Protein AF-A0A965JGY2-F1 (afdb_monomer_lite)

Structure (mmCIF, N/CA/C/O backbone):
data_AF-A0A965JGY2-F1
#
_entry.id   AF-A0A965JGY2-F1
#
loop_
_atom_site.group_PDB
_atom_site.id
_atom_site.type_symbol
_atom_site.label_atom_id
_atom_site.label_alt_id
_atom_site.label_comp_id
_atom_site.label_asym_id
_atom_site.label_entity_id
_atom_site.label_seq_id
_atom_site.pdbx_PDB_ins_code
_atom_site.Cartn_x
_atom_site.Cartn_y
_atom_site.Cartn_z
_atom_site.occupancy
_atom_site.B_iso_or_equiv
_atom_site.auth_seq_id
_atom_site.auth_comp_id
_atom_site.auth_asym_id
_atom_site.auth_atom_id
_atom_site.pdbx_PDB_model_num
ATOM 1 N N . PRO A 1 1 ? 12.706 8.142 -23.865 1.00 64.19 1 PRO A N 1
ATOM 2 C CA . PRO A 1 1 ? 13.740 7.817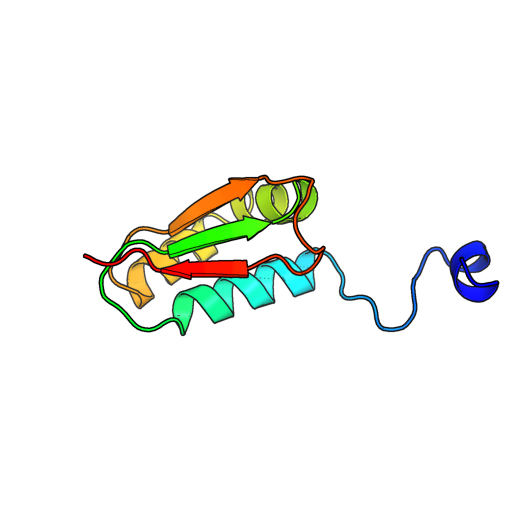 -22.852 1.00 64.19 1 PRO A CA 1
ATOM 3 C C . PRO A 1 1 ? 15.028 8.564 -23.209 1.00 64.19 1 PRO A C 1
ATOM 5 O O . PRO A 1 1 ? 15.324 8.706 -24.392 1.00 64.19 1 PRO A O 1
ATOM 8 N N . SER A 1 2 ? 15.732 9.088 -22.211 1.00 74.75 2 SER A N 1
ATOM 9 C CA . SER A 1 2 ? 17.017 9.778 -22.352 1.00 74.75 2 SER A CA 1
ATOM 10 C C . SER A 1 2 ? 18.180 8.791 -22.530 1.00 74.75 2 SER A C 1
ATOM 12 O O . SER A 1 2 ? 18.071 7.614 -22.189 1.00 74.75 2 SER A O 1
ATOM 14 N N . LEU A 1 3 ? 19.311 9.267 -23.057 1.00 76.94 3 LEU A N 1
ATOM 15 C CA . LEU A 1 3 ? 20.493 8.438 -23.331 1.00 76.94 3 LEU A CA 1
ATOM 16 C C . LEU A 1 3 ? 21.045 7.715 -22.074 1.00 76.94 3 LEU A C 1
ATOM 18 O O . LEU A 1 3 ? 21.361 6.530 -22.171 1.00 76.94 3 LEU A O 1
ATOM 22 N N . PRO A 1 4 ? 21.068 8.326 -20.869 1.00 73.12 4 PRO A N 1
ATOM 23 C CA . PRO A 1 4 ? 21.424 7.612 -19.637 1.00 73.12 4 PRO A CA 1
ATOM 24 C C . PRO A 1 4 ? 20.459 6.476 -19.272 1.00 73.12 4 PRO A C 1
ATOM 26 O O . PRO A 1 4 ? 20.894 5.434 -18.789 1.00 73.12 4 PRO A O 1
ATOM 29 N N . GLU A 1 5 ? 19.158 6.640 -19.529 1.00 76.50 5 GLU A N 1
ATOM 30 C CA . GLU A 1 5 ? 18.158 5.597 -19.252 1.00 76.50 5 GLU A CA 1
ATOM 31 C C . GLU A 1 5 ? 18.357 4.367 -20.126 1.00 76.50 5 GLU A C 1
ATOM 33 O O . GLU A 1 5 ? 18.177 3.241 -19.667 1.00 76.50 5 GLU A O 1
ATOM 38 N N . GLN A 1 6 ? 18.739 4.587 -21.382 1.00 76.75 6 GLN A N 1
ATOM 39 C CA . GLN A 1 6 ? 18.999 3.515 -22.334 1.00 76.75 6 GLN A CA 1
ATOM 40 C C . GLN A 1 6 ? 20.267 2.736 -21.978 1.00 76.75 6 GLN A C 1
ATOM 42 O O . GLN A 1 6 ? 20.284 1.517 -22.111 1.00 76.75 6 GLN A O 1
ATOM 47 N N . LEU A 1 7 ? 21.311 3.427 -21.512 1.00 79.44 7 LEU A N 1
ATOM 48 C CA . LEU A 1 7 ? 22.598 2.806 -21.196 1.00 79.44 7 LEU A CA 1
ATOM 49 C C . LEU A 1 7 ? 22.615 2.118 -19.831 1.00 79.44 7 LEU A C 1
ATOM 51 O O . LEU A 1 7 ? 23.221 1.061 -19.684 1.00 79.44 7 LEU A O 1
ATOM 55 N N . CYS A 1 8 ? 21.964 2.711 -18.833 1.00 74.12 8 CYS A N 1
ATOM 56 C CA . CYS A 1 8 ? 22.074 2.253 -17.452 1.00 74.12 8 CYS A CA 1
ATOM 57 C C . CYS A 1 8 ? 20.822 1.511 -16.960 1.00 74.12 8 CYS A C 1
ATOM 59 O O . CYS A 1 8 ? 20.820 1.005 -15.841 1.00 74.12 8 CYS A O 1
ATOM 61 N N . GLY A 1 9 ? 19.732 1.490 -17.738 1.00 66.88 9 GLY A N 1
ATOM 62 C CA . GLY A 1 9 ? 18.455 0.895 -17.322 1.00 66.88 9 GLY A CA 1
ATOM 63 C C . GLY A 1 9 ? 17.799 1.592 -16.120 1.00 66.88 9 GLY A C 1
ATOM 64 O O . GLY A 1 9 ? 16.813 1.097 -15.572 1.00 66.88 9 GLY A O 1
ATOM 65 N N . ILE A 1 10 ? 18.330 2.744 -15.702 1.00 68.19 10 ILE A N 1
ATOM 66 C CA . ILE A 1 10 ? 17.844 3.540 -14.575 1.00 68.19 10 ILE A CA 1
ATOM 67 C C . ILE A 1 10 ? 17.301 4.872 -15.079 1.00 68.19 10 ILE A C 1
ATOM 69 O O . ILE A 1 10 ? 17.942 5.549 -15.875 1.00 68.19 10 ILE A O 1
ATOM 73 N N . THR A 1 11 ? 16.132 5.266 -14.579 1.00 72.56 11 THR A N 1
ATOM 74 C CA . THR A 1 11 ? 15.606 6.630 -14.728 1.00 72.56 11 THR A CA 1
ATOM 75 C C . THR A 1 11 ? 16.106 7.467 -13.557 1.00 72.56 11 THR A C 1
ATOM 77 O O . THR A 1 11 ? 15.666 7.217 -12.430 1.00 72.56 11 THR A O 1
ATOM 80 N N . PRO A 1 12 ? 17.015 8.439 -13.773 1.00 70.12 12 PRO A N 1
ATOM 81 C CA . PRO A 1 12 ? 17.490 9.311 -12.705 1.00 70.12 12 PRO A CA 1
ATOM 82 C C . PRO A 1 12 ? 16.314 9.996 -11.995 1.00 70.12 12 PRO A C 1
ATOM 84 O O . PRO A 1 12 ? 15.409 10.517 -12.641 1.00 70.12 12 PRO A O 1
ATOM 87 N N . GLY A 1 13 ? 16.302 9.954 -10.660 1.00 73.94 13 GLY A N 1
ATOM 88 C CA . GLY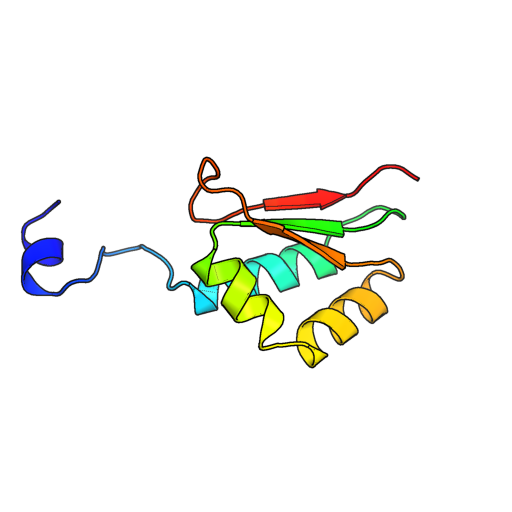 A 1 13 ? 15.225 10.519 -9.836 1.00 73.94 13 GLY A CA 1
ATOM 89 C C . GLY A 1 13 ? 13.981 9.636 -9.671 1.00 73.94 13 GLY A C 1
ATOM 90 O O . GLY A 1 13 ? 13.099 9.986 -8.889 1.00 73.94 13 GLY A O 1
ATOM 91 N N . ARG A 1 14 ? 13.894 8.477 -10.342 1.00 82.94 14 ARG A N 1
ATOM 92 C CA . ARG A 1 14 ? 12.786 7.529 -10.150 1.00 82.94 14 ARG A CA 1
ATOM 93 C C . ARG A 1 14 ? 13.048 6.628 -8.948 1.00 82.94 14 ARG A C 1
ATOM 95 O O . ARG A 1 14 ? 14.077 5.961 -8.880 1.00 82.94 14 ARG A O 1
ATOM 102 N N . LEU A 1 15 ? 12.087 6.568 -8.028 1.00 87.06 15 LEU A N 1
ATOM 103 C CA . LEU A 1 15 ? 12.149 5.647 -6.893 1.00 87.06 15 LEU A CA 1
ATOM 104 C C . LEU A 1 15 ? 12.057 4.185 -7.354 1.00 87.06 15 LEU A C 1
ATOM 106 O O . LEU A 1 15 ? 11.342 3.865 -8.308 1.00 87.06 15 LEU A O 1
ATOM 110 N N . SER A 1 16 ? 12.762 3.304 -6.640 1.00 92.25 16 SER A N 1
ATOM 111 C CA . SER A 1 16 ? 12.598 1.857 -6.782 1.00 92.25 16 SER A CA 1
ATOM 112 C C . SER A 1 16 ? 11.236 1.407 -6.256 1.00 92.25 16 SER A C 1
ATOM 114 O O . SER A 1 16 ? 10.663 2.052 -5.375 1.00 92.25 16 SER A O 1
ATOM 116 N N . ASP A 1 17 ? 10.743 0.273 -6.748 1.00 94.94 17 ASP A N 1
ATOM 117 C CA . ASP A 1 17 ? 9.444 -0.267 -6.333 1.00 94.94 17 ASP A CA 1
ATOM 118 C C . ASP A 1 17 ? 9.421 -0.568 -4.820 1.00 94.94 17 ASP A C 1
ATOM 120 O O . ASP A 1 17 ? 8.447 -0.247 -4.143 1.00 94.94 17 ASP A O 1
ATOM 124 N N . ASP A 1 18 ? 10.544 -1.032 -4.259 1.00 96.31 18 ASP A N 1
ATOM 125 C CA . ASP A 1 18 ? 10.766 -1.200 -2.813 1.00 96.31 18 ASP A CA 1
ATOM 126 C C . ASP A 1 18 ? 10.598 0.114 -2.030 1.00 96.31 18 ASP A C 1
ATOM 128 O O . ASP A 1 18 ? 9.948 0.166 -0.982 1.00 96.31 18 ASP A O 1
ATOM 132 N N . SER A 1 19 ? 11.1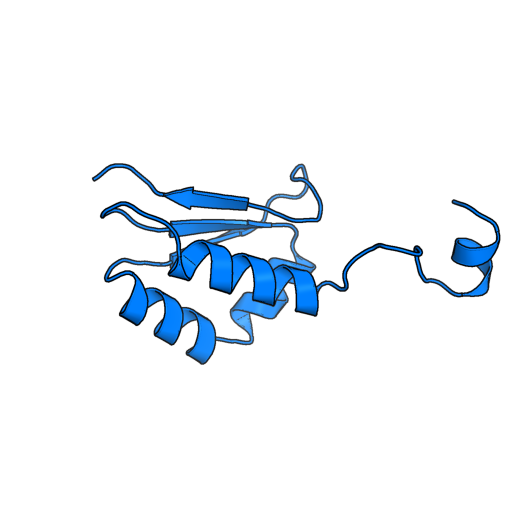75 1.206 -2.546 1.00 96.50 19 SER A N 1
ATOM 133 C CA . SER A 1 19 ? 11.091 2.529 -1.915 1.00 96.50 19 SER A CA 1
ATOM 134 C C . SER A 1 19 ? 9.663 3.066 -1.949 1.00 96.50 19 SER A C 1
ATOM 136 O O . SER A 1 19 ? 9.199 3.642 -0.963 1.00 96.50 19 SER A O 1
ATOM 138 N N . ILE A 1 20 ? 8.957 2.849 -3.062 1.00 97.69 20 ILE A N 1
ATOM 139 C CA . ILE A 1 20 ? 7.552 3.233 -3.221 1.00 97.69 20 ILE A CA 1
ATOM 140 C C . ILE A 1 20 ? 6.675 2.421 -2.260 1.00 97.69 20 ILE A C 1
ATOM 142 O O . ILE A 1 20 ? 5.889 3.007 -1.519 1.00 97.69 20 ILE A O 1
ATOM 146 N N . ALA A 1 21 ? 6.863 1.101 -2.180 1.00 98.12 21 ALA A N 1
ATOM 147 C CA . ALA A 1 21 ? 6.129 0.235 -1.258 1.00 98.12 21 ALA A CA 1
ATOM 148 C C . ALA A 1 21 ? 6.298 0.679 0.210 1.00 98.12 21 ALA A C 1
ATOM 150 O O . ALA A 1 21 ? 5.319 0.823 0.946 1.00 98.12 21 ALA A O 1
ATOM 151 N N . ARG A 1 22 ? 7.531 0.990 0.635 1.00 98.25 22 ARG A N 1
ATOM 152 C CA . ARG A 1 22 ? 7.808 1.523 1.985 1.00 98.25 22 ARG A CA 1
ATOM 153 C C . ARG A 1 22 ? 7.180 2.896 2.209 1.00 98.25 22 ARG A C 1
ATOM 155 O O . ARG A 1 22 ? 6.718 3.184 3.313 1.00 98.25 22 ARG A O 1
ATOM 162 N N . ALA A 1 23 ? 7.172 3.758 1.194 1.00 98.00 23 ALA A N 1
ATOM 163 C CA . ALA A 1 23 ? 6.516 5.058 1.275 1.00 98.00 23 ALA A CA 1
ATOM 164 C C . ALA A 1 23 ? 4.999 4.910 1.469 1.00 98.00 23 ALA A C 1
ATOM 166 O O . ALA A 1 23 ? 4.453 5.539 2.372 1.00 98.00 23 ALA A O 1
ATOM 167 N N . LEU A 1 24 ? 4.348 4.017 0.718 1.00 98.44 24 LEU A N 1
ATOM 168 C CA . LEU A 1 24 ? 2.914 3.741 0.837 1.00 98.44 24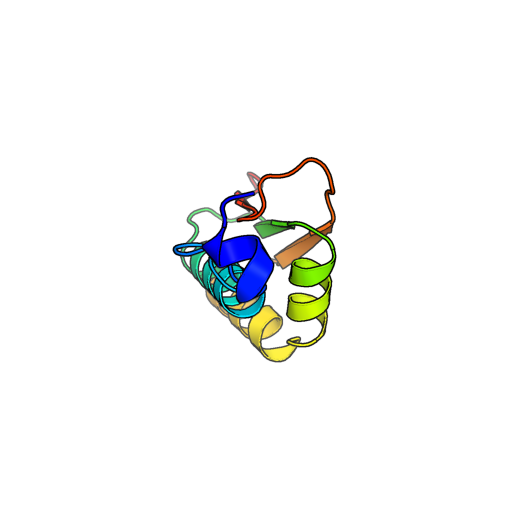 LEU A CA 1
ATOM 169 C C . LEU A 1 24 ? 2.537 3.169 2.208 1.00 98.44 24 LEU A C 1
ATOM 171 O O . LEU A 1 24 ? 1.561 3.617 2.805 1.00 98.44 24 LEU A O 1
ATOM 175 N N . LEU A 1 25 ? 3.333 2.245 2.760 1.00 98.44 25 LEU A N 1
ATOM 176 C CA . LEU A 1 25 ? 3.114 1.736 4.121 1.00 98.44 25 LEU A CA 1
ATOM 177 C C . LEU A 1 25 ? 3.206 2.844 5.174 1.00 98.44 25 LEU A C 1
ATOM 179 O O . LEU A 1 25 ? 2.364 2.905 6.070 1.00 98.44 25 LEU A O 1
ATOM 183 N N . ARG A 1 26 ? 4.197 3.738 5.058 1.00 98.19 26 ARG A N 1
ATOM 184 C CA . ARG A 1 26 ? 4.326 4.895 5.959 1.00 98.19 26 ARG A CA 1
ATOM 185 C C . ARG A 1 26 ? 3.151 5.854 5.811 1.00 98.19 26 ARG A C 1
ATOM 187 O O . ARG A 1 26 ? 2.601 6.275 6.821 1.00 98.19 26 ARG A O 1
ATOM 194 N N . GLN A 1 27 ? 2.741 6.153 4.580 1.00 98.06 27 GLN A N 1
ATOM 195 C CA . GLN A 1 27 ? 1.587 7.008 4.314 1.00 98.06 27 GLN A CA 1
ATOM 196 C C . GLN A 1 27 ? 0.306 6.410 4.909 1.00 98.06 27 GLN A C 1
ATOM 198 O O . GLN A 1 27 ? -0.458 7.128 5.547 1.00 98.06 27 GLN A O 1
ATOM 203 N N . ALA A 1 28 ? 0.094 5.098 4.777 1.00 97.94 28 ALA A N 1
ATOM 204 C CA . ALA A 1 28 ? -1.029 4.414 5.408 1.00 97.94 28 ALA A CA 1
ATOM 205 C C . ALA A 1 28 ? -0.969 4.509 6.936 1.00 97.94 28 ALA A C 1
ATOM 207 O O . ALA A 1 28 ? -1.956 4.907 7.550 1.00 97.94 28 ALA A O 1
ATOM 208 N N . ALA A 1 29 ? 0.188 4.239 7.543 1.00 97.50 29 ALA A N 1
ATOM 209 C CA . ALA A 1 29 ? 0.374 4.315 8.992 1.00 97.50 29 ALA A CA 1
ATOM 210 C C . ALA A 1 29 ? 0.176 5.732 9.566 1.00 97.50 29 ALA A C 1
ATOM 212 O O . ALA A 1 29 ? -0.235 5.876 10.712 1.00 97.50 29 ALA A O 1
ATOM 213 N N . GLN A 1 30 ? 0.469 6.772 8.780 1.00 96.94 30 GLN A N 1
ATOM 214 C CA . GLN A 1 30 ? 0.337 8.181 9.175 1.00 96.94 30 GLN A CA 1
ATOM 215 C C . GLN A 1 30 ? -1.021 8.796 8.792 1.00 96.94 30 GLN A C 1
ATOM 217 O O . GLN A 1 30 ? -1.323 9.929 9.180 1.00 96.94 30 GLN A O 1
ATOM 222 N N . SER A 1 31 ? -1.839 8.071 8.023 1.00 95.25 31 SER A N 1
ATOM 223 C CA . SER A 1 31 ? -3.132 8.555 7.543 1.00 95.25 31 SER A CA 1
ATOM 224 C C . SER A 1 31 ? -4.133 8.741 8.686 1.00 95.25 31 SER A C 1
ATOM 226 O O . SER A 1 31 ? -4.282 7.886 9.561 1.00 95.25 31 SER A O 1
ATOM 228 N N . GLN A 1 32 ? -4.853 9.858 8.652 1.00 92.06 32 GLN A N 1
ATOM 229 C CA . GLN A 1 32 ? -5.867 10.208 9.647 1.00 92.06 32 GLN A CA 1
ATOM 230 C C . GLN A 1 32 ? -7.243 9.656 9.244 1.00 92.06 32 GLN A C 1
ATOM 232 O O . GLN A 1 32 ? -7.517 9.479 8.059 1.00 92.06 32 GLN A O 1
ATOM 237 N N . GLY A 1 33 ? -8.110 9.401 10.226 1.00 90.00 33 GLY A N 1
ATOM 238 C CA . GLY A 1 33 ? -9.450 8.831 10.025 1.00 90.00 33 GLY A CA 1
ATOM 239 C C . GLY A 1 33 ? -9.624 7.453 10.669 1.00 90.00 33 GLY A C 1
ATOM 240 O O . GLY A 1 33 ? -8.666 6.855 11.157 1.00 90.00 33 GLY A O 1
ATOM 241 N N . ILE A 1 34 ? -10.862 6.958 10.705 1.00 88.50 34 ILE A N 1
ATOM 242 C CA . ILE A 1 34 ? -11.225 5.733 11.444 1.00 88.50 34 ILE A CA 1
ATOM 243 C C . ILE A 1 34 ? -11.311 4.516 10.510 1.00 88.50 34 ILE A C 1
ATOM 245 O O . ILE A 1 34 ? -10.923 3.420 10.898 1.00 88.50 34 ILE A O 1
ATOM 249 N N . GLY A 1 35 ? -11.772 4.697 9.270 1.00 94.19 35 GLY A N 1
ATOM 250 C CA . GLY A 1 35 ? -12.064 3.589 8.359 1.00 94.19 35 GLY A CA 1
ATOM 251 C C . GLY A 1 35 ? -10.841 2.907 7.726 1.00 94.19 35 GLY A C 1
ATOM 252 O O . GLY A 1 35 ? -9.697 3.313 7.936 1.00 94.19 35 GLY A O 1
ATOM 253 N N . PRO A 1 36 ? -11.051 1.839 6.943 1.00 96.31 36 PRO A N 1
ATOM 254 C CA . PRO A 1 36 ? -9.970 1.061 6.345 1.00 96.31 36 PRO A CA 1
ATOM 255 C C . PRO A 1 36 ? -9.112 1.885 5.376 1.00 96.31 36 PRO A C 1
ATOM 257 O O . PRO A 1 36 ? -9.579 2.832 4.734 1.00 96.31 36 PRO A O 1
ATOM 260 N N . ARG A 1 37 ? -7.837 1.502 5.260 1.00 97.62 37 ARG A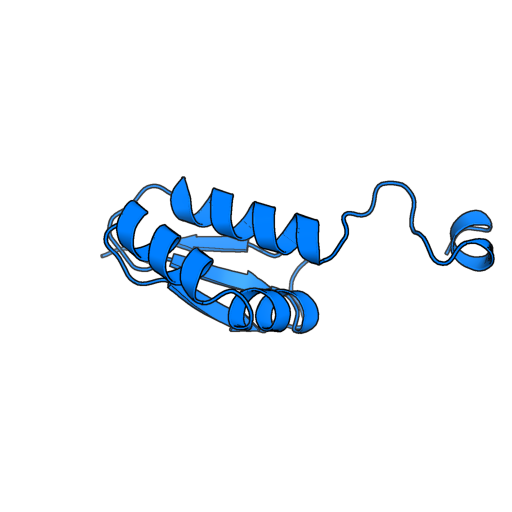 N 1
ATOM 261 C CA . ARG A 1 37 ? -6.859 2.126 4.360 1.00 97.62 37 ARG A CA 1
ATOM 262 C C . ARG A 1 37 ? -6.741 1.284 3.104 1.00 97.62 37 ARG A C 1
ATOM 264 O O . ARG A 1 37 ? -6.363 0.123 3.176 1.00 97.62 37 ARG A O 1
ATOM 271 N N . THR A 1 38 ? -7.016 1.867 1.949 1.00 98.31 38 THR A N 1
ATOM 272 C CA . THR A 1 38 ? -6.801 1.214 0.657 1.00 98.31 38 THR A CA 1
ATOM 273 C C . THR A 1 38 ? -5.509 1.736 0.055 1.00 98.31 38 THR A C 1
ATOM 275 O O . THR A 1 38 ? -5.414 2.920 -0.263 1.00 98.31 38 THR A O 1
ATOM 278 N N . ILE A 1 39 ? -4.514 0.865 -0.089 1.00 98.50 39 ILE A N 1
ATOM 279 C CA . ILE A 1 39 ? -3.299 1.151 -0.849 1.00 98.50 39 ILE A CA 1
ATOM 280 C C . ILE A 1 39 ? -3.555 0.725 -2.291 1.00 98.50 39 ILE A C 1
ATOM 282 O O . ILE A 1 39 ? -3.702 -0.468 -2.566 1.00 98.50 39 ILE A O 1
ATOM 286 N N . THR A 1 40 ? -3.576 1.694 -3.202 1.00 98.50 40 THR A N 1
ATOM 287 C CA . THR A 1 40 ? -3.718 1.445 -4.638 1.00 98.50 40 THR A CA 1
ATOM 288 C C . THR A 1 40 ? -2.386 1.704 -5.326 1.00 98.50 40 THR A C 1
ATOM 290 O O . THR A 1 40 ? -1.822 2.792 -5.202 1.00 98.50 40 THR A O 1
ATOM 293 N N . ALA A 1 41 ? -1.866 0.710 -6.039 1.00 98.19 41 ALA A N 1
ATOM 294 C CA . ALA A 1 41 ? -0.605 0.811 -6.768 1.00 98.19 41 ALA A CA 1
ATOM 295 C C . ALA A 1 41 ? -0.561 -0.180 -7.941 1.00 98.19 41 ALA A C 1
ATOM 297 O O . ALA A 1 41 ? -1.454 -1.008 -8.116 1.00 98.19 41 ALA A O 1
ATOM 298 N N . GLN A 1 42 ? 0.503 -0.108 -8.738 1.00 97.62 42 GLN A N 1
ATOM 299 C CA . GLN A 1 42 ? 0.746 -1.059 -9.824 1.00 97.62 42 GLN A CA 1
ATOM 300 C C . GLN A 1 42 ? 1.147 -2.441 -9.282 1.00 97.62 42 GLN A C 1
ATOM 302 O O . GLN A 1 42 ? 1.684 -2.552 -8.175 1.00 97.62 42 GLN A O 1
ATOM 307 N N . ALA A 1 43 ? 0.940 -3.485 -10.092 1.00 97.62 43 ALA A N 1
ATOM 308 C CA . ALA A 1 43 ? 1.147 -4.884 -9.703 1.00 97.62 43 ALA A CA 1
ATOM 309 C C . ALA A 1 43 ? 2.496 -5.167 -9.012 1.00 97.62 43 ALA A C 1
ATOM 311 O O . ALA A 1 43 ? 2.459 -5.740 -7.926 1.00 97.62 43 ALA A O 1
ATOM 312 N N . PRO A 1 44 ? 3.663 -4.699 -9.512 1.00 96.50 44 PRO A N 1
ATOM 313 C CA . PRO A 1 44 ? 4.945 -4.999 -8.866 1.00 96.50 44 PRO A CA 1
ATOM 314 C C . PRO A 1 44 ? 5.025 -4.506 -7.416 1.00 96.50 44 PRO A C 1
ATOM 316 O O . PRO A 1 44 ? 5.563 -5.186 -6.547 1.00 96.50 44 PRO A O 1
ATOM 319 N N . ILE A 1 45 ? 4.440 -3.339 -7.131 1.00 98.06 45 ILE A N 1
ATOM 320 C CA . ILE A 1 45 ? 4.425 -2.747 -5.789 1.00 98.06 45 ILE A CA 1
ATOM 321 C C . ILE A 1 45 ? 3.441 -3.499 -4.888 1.00 98.06 45 ILE A C 1
ATOM 323 O O . ILE A 1 45 ? 3.758 -3.785 -3.736 1.00 98.06 45 ILE A O 1
ATOM 327 N N . ILE A 1 46 ? 2.257 -3.840 -5.403 1.00 98.38 46 ILE A N 1
ATOM 328 C CA . ILE A 1 46 ? 1.262 -4.617 -4.651 1.00 98.38 46 ILE A CA 1
ATOM 329 C C . ILE A 1 46 ? 1.796 -6.010 -4.315 1.00 98.38 46 ILE A C 1
ATOM 331 O O . ILE A 1 46 ? 1.627 -6.472 -3.187 1.00 98.38 46 ILE A O 1
ATOM 335 N N . ASP A 1 47 ? 2.479 -6.659 -5.253 1.00 98.19 47 ASP A N 1
ATOM 336 C CA . ASP A 1 47 ? 3.087 -7.962 -5.024 1.00 98.19 47 ASP A CA 1
ATOM 337 C C . ASP A 1 47 ? 4.223 -7.870 -4.004 1.00 98.19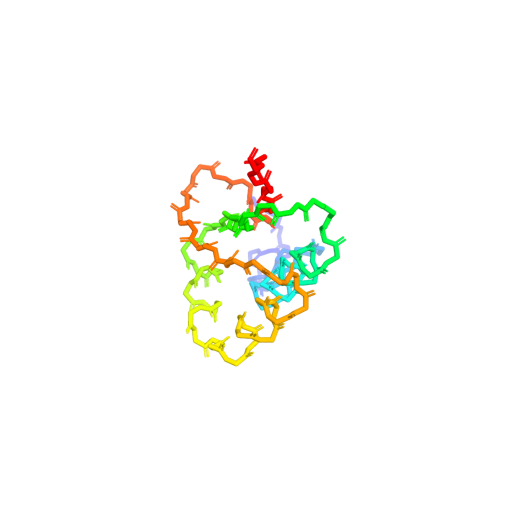 47 ASP A C 1
ATOM 339 O O . ASP A 1 47 ? 4.260 -8.687 -3.086 1.00 98.19 47 ASP A O 1
ATOM 343 N N . LEU A 1 48 ? 5.083 -6.845 -4.056 1.00 98.00 48 LEU A N 1
ATOM 344 C CA . LEU A 1 48 ? 6.069 -6.595 -2.994 1.00 98.00 48 LEU A CA 1
ATOM 345 C C . LEU A 1 48 ? 5.408 -6.452 -1.616 1.00 98.00 48 LEU A C 1
ATOM 347 O O . LEU A 1 48 ? 5.830 -7.102 -0.662 1.00 98.00 48 LEU A O 1
ATOM 351 N N . LEU A 1 49 ? 4.332 -5.665 -1.513 1.00 98.44 49 LEU A N 1
ATOM 352 C CA . LEU A 1 49 ? 3.599 -5.492 -0.255 1.00 98.44 49 LEU A CA 1
ATOM 353 C C . LEU A 1 49 ? 3.017 -6.813 0.263 1.00 98.44 49 LEU A C 1
ATOM 355 O O . LEU A 1 49 ? 3.079 -7.072 1.464 1.00 98.44 49 LEU A O 1
ATOM 359 N N . ARG A 1 50 ? 2.494 -7.674 -0.620 1.00 98.31 50 ARG A N 1
ATOM 360 C CA . ARG A 1 50 ? 1.987 -9.010 -0.251 1.00 98.31 50 ARG A CA 1
ATOM 361 C C . ARG A 1 50 ? 3.075 -9.921 0.316 1.00 98.31 50 ARG A C 1
ATOM 363 O O . ARG A 1 50 ? 2.780 -10.717 1.203 1.00 98.31 50 ARG A O 1
ATOM 370 N N . HIS A 1 51 ? 4.318 -9.778 -0.141 1.00 98.19 51 HIS A N 1
ATOM 371 C CA . HIS A 1 51 ? 5.464 -10.506 0.410 1.00 98.19 51 HIS A CA 1
ATOM 372 C C . HIS A 1 51 ? 5.952 -9.942 1.755 1.00 98.19 51 HIS A C 1
ATOM 374 O O . HIS A 1 51 ? 6.832 -10.540 2.373 1.00 98.19 51 HIS A O 1
ATOM 380 N N . TRP A 1 52 ? 5.383 -8.833 2.246 1.00 98.19 52 TRP A N 1
ATOM 381 C CA . TRP A 1 52 ? 5.701 -8.227 3.546 1.00 98.19 52 TRP A CA 1
ATOM 382 C C . TRP A 1 52 ? 4.507 -8.280 4.520 1.00 98.19 52 TRP A C 1
ATOM 384 O O . TRP A 1 52 ? 4.036 -7.236 4.992 1.00 98.19 52 TRP A O 1
ATOM 394 N N . PRO A 1 53 ? 3.999 -9.480 4.860 1.00 98.12 53 PRO A N 1
ATOM 395 C CA . PRO A 1 53 ? 2.803 -9.624 5.688 1.00 98.12 53 PRO A CA 1
ATOM 396 C C . PRO A 1 53 ? 2.967 -8.992 7.077 1.00 98.12 53 PRO A C 1
ATOM 398 O O . PRO A 1 53 ? 2.027 -8.370 7.574 1.00 98.12 53 PRO A O 1
ATOM 401 N N . ASP A 1 54 ? 4.162 -9.061 7.670 1.00 98.38 54 ASP A N 1
ATOM 402 C CA . ASP A 1 54 ? 4.446 -8.471 8.983 1.00 98.38 54 ASP A CA 1
ATOM 403 C C . ASP A 1 54 ? 4.360 -6.945 8.968 1.00 98.38 54 ASP A C 1
ATOM 405 O O . ASP A 1 54 ? 3.835 -6.338 9.903 1.00 98.38 54 ASP A O 1
ATOM 409 N N . ALA A 1 55 ? 4.821 -6.315 7.884 1.00 98.19 55 ALA A N 1
ATOM 410 C CA . ALA A 1 55 ? 4.736 -4.871 7.719 1.00 98.19 55 ALA A CA 1
ATOM 411 C C . ALA A 1 55 ? 3.276 -4.423 7.555 1.00 98.19 55 ALA A C 1
ATOM 413 O O . ALA A 1 55 ? 2.854 -3.461 8.193 1.00 98.19 55 ALA A O 1
ATOM 414 N N . LEU A 1 56 ? 2.474 -5.158 6.775 1.00 98.31 56 LEU A N 1
ATOM 415 C CA . LEU A 1 56 ? 1.035 -4.905 6.659 1.00 98.31 56 LEU A CA 1
ATOM 416 C C . LEU A 1 56 ? 0.313 -5.102 7.997 1.00 98.31 56 LEU A C 1
ATOM 418 O O . LEU A 1 56 ? -0.521 -4.281 8.375 1.00 98.31 56 LEU A O 1
ATOM 422 N N . ALA A 1 57 ? 0.641 -6.162 8.738 1.00 98.25 57 ALA A N 1
ATOM 423 C CA . ALA A 1 57 ? 0.082 -6.418 10.062 1.00 98.25 57 ALA A CA 1
ATOM 424 C C . ALA A 1 57 ? 0.459 -5.319 11.066 1.00 98.25 57 ALA A C 1
ATOM 426 O O . ALA A 1 57 ? -0.375 -4.912 11.874 1.00 98.25 57 ALA A O 1
ATOM 427 N N . GLN A 1 58 ? 1.693 -4.813 11.008 1.00 98.25 58 GLN A N 1
ATOM 428 C CA . GLN A 1 58 ? 2.126 -3.678 11.816 1.00 98.25 58 GLN A CA 1
ATOM 429 C C . GLN A 1 58 ? 1.339 -2.414 11.460 1.00 98.25 58 GLN A C 1
ATOM 431 O O . GLN A 1 58 ? 0.855 -1.736 12.362 1.00 98.25 58 GLN A O 1
ATOM 436 N N . THR A 1 59 ? 1.158 -2.113 10.172 1.00 98.06 59 THR A N 1
ATOM 437 C CA . THR A 1 59 ? 0.370 -0.951 9.742 1.00 98.06 59 THR A CA 1
ATOM 438 C C . THR A 1 59 ? -1.076 -1.051 10.221 1.00 98.06 59 THR A C 1
ATOM 440 O O . THR A 1 59 ? -1.568 -0.087 10.798 1.00 98.06 59 THR A O 1
ATOM 443 N N . ARG A 1 60 ? -1.729 -2.218 10.083 1.00 97.56 60 ARG A N 1
ATOM 444 C CA . ARG A 1 60 ? -3.080 -2.464 10.630 1.00 97.56 60 ARG A CA 1
ATOM 445 C C . ARG A 1 60 ? -3.152 -2.187 12.131 1.00 97.56 60 ARG A C 1
ATOM 447 O O . ARG A 1 60 ? -4.067 -1.514 12.592 1.00 97.56 60 ARG A O 1
ATOM 454 N N . ARG A 1 61 ? -2.157 -2.660 12.891 1.00 97.12 61 ARG A N 1
ATOM 455 C CA . ARG A 1 61 ? -2.061 -2.421 14.340 1.00 97.12 61 ARG A CA 1
ATOM 456 C C . ARG A 1 61 ? -1.900 -0.939 14.683 1.00 97.12 61 ARG A C 1
ATOM 458 O O . ARG A 1 61 ? -2.514 -0.488 15.639 1.00 97.12 61 ARG A O 1
ATOM 465 N N . ILE A 1 62 ? -1.113 -0.190 13.909 1.00 96.62 62 ILE A N 1
ATOM 466 C CA . ILE A 1 62 ? -0.921 1.256 14.114 1.00 96.62 62 ILE A CA 1
ATOM 467 C C . ILE A 1 62 ? -2.218 2.028 13.853 1.00 96.62 62 ILE A C 1
ATOM 469 O O . ILE A 1 62 ? -2.584 2.885 14.650 1.00 96.62 62 ILE A O 1
ATOM 473 N N . VAL A 1 63 ? -2.906 1.739 12.744 1.00 95.88 63 VAL A N 1
ATOM 474 C CA . VAL A 1 63 ? -4.094 2.508 12.334 1.00 95.88 63 VAL A CA 1
ATOM 475 C C . VAL A 1 63 ? -5.386 2.043 13.009 1.00 95.88 63 VAL A C 1
ATOM 477 O O . VAL A 1 63 ? -6.391 2.741 12.926 1.00 95.88 63 VAL A O 1
ATOM 480 N N . GLY A 1 64 ? -5.380 0.869 13.651 1.00 95.94 64 GLY A N 1
ATOM 481 C CA . GLY A 1 64 ? -6.556 0.288 14.307 1.00 95.94 64 GLY A CA 1
ATOM 482 C C . GLY A 1 64 ? -7.669 -0.140 13.341 1.00 95.94 64 GLY A C 1
ATOM 483 O O . GLY A 1 64 ? -8.799 -0.354 13.766 1.00 95.94 64 GLY A O 1
ATOM 484 N N . ALA A 1 65 ? -7.361 -0.257 12.050 1.00 95.56 65 ALA A N 1
ATOM 485 C CA . ALA A 1 65 ? -8.298 -0.575 10.977 1.00 95.56 65 ALA A CA 1
ATOM 486 C C . ALA A 1 65 ? -7.626 -1.477 9.934 1.00 95.56 65 ALA A C 1
ATOM 488 O O . ALA A 1 65 ? -6.401 -1.639 9.920 1.00 95.56 65 ALA A O 1
ATOM 489 N N . ASP A 1 66 ? -8.425 -2.070 9.047 1.00 96.50 66 ASP A N 1
ATOM 490 C CA . ASP A 1 66 ? -7.878 -2.923 7.997 1.00 96.50 66 ASP A CA 1
ATOM 491 C C . ASP A 1 66 ? -7.100 -2.118 6.939 1.00 96.50 66 ASP A C 1
ATOM 493 O O . ASP A 1 66 ? -7.328 -0.924 6.719 1.00 96.50 66 ASP A O 1
ATOM 497 N N . VAL A 1 67 ? -6.169 -2.805 6.279 1.00 98.00 67 VAL A N 1
ATOM 498 C CA . VAL A 1 67 ? -5.386 -2.308 5.151 1.00 98.00 67 VAL A CA 1
ATOM 499 C C . VAL A 1 67 ? -5.650 -3.215 3.955 1.00 98.00 67 VAL A C 1
ATOM 501 O O . VAL A 1 67 ? -5.247 -4.383 3.943 1.00 98.00 67 VAL A O 1
ATOM 504 N N . MET A 1 68 ? -6.304 -2.655 2.943 1.00 98.00 68 MET A N 1
ATOM 505 C CA . MET A 1 68 ? -6.630 -3.306 1.681 1.00 98.00 68 MET A CA 1
ATOM 506 C C . MET A 1 68 ? -5.595 -2.951 0.615 1.00 98.00 68 MET A C 1
ATOM 508 O O . MET A 1 68 ? -5.100 -1.825 0.564 1.00 98.00 68 MET A O 1
ATOM 512 N N . LEU A 1 69 ? -5.289 -3.909 -0.257 1.00 98.38 69 LEU A N 1
ATOM 513 C CA . LEU A 1 69 ? -4.374 -3.727 -1.380 1.00 98.38 69 LEU A CA 1
ATOM 514 C C . LEU A 1 69 ? -5.149 -3.833 -2.690 1.00 98.38 69 LEU A C 1
ATOM 516 O O . LEU A 1 69 ? -5.771 -4.862 -2.953 1.00 98.38 69 LEU A O 1
ATOM 520 N N . VAL A 1 70 ? -5.079 -2.795 -3.519 1.00 98.12 70 VAL A N 1
ATOM 521 C CA . VAL A 1 70 ? -5.735 -2.742 -4.829 1.00 98.12 70 VAL A CA 1
ATOM 522 C C . VAL A 1 70 ? -4.679 -2.566 -5.911 1.00 98.12 70 VAL A C 1
ATOM 524 O O . VAL A 1 70 ? -3.874 -1.637 -5.880 1.00 98.12 70 VAL A O 1
ATOM 527 N N . CYS A 1 71 ? -4.689 -3.478 -6.879 1.00 97.62 71 CYS A N 1
ATOM 528 C CA . CYS A 1 71 ? -3.868 -3.359 -8.073 1.00 97.62 71 CYS A CA 1
ATOM 529 C C . CYS A 1 71 ? -4.624 -2.554 -9.129 1.00 97.62 71 CYS A C 1
ATOM 531 O O . CYS A 1 71 ? -5.719 -2.944 -9.525 1.00 97.62 71 CYS A O 1
ATOM 533 N N . ASP A 1 72 ? -4.016 -1.475 -9.609 1.00 96.88 72 ASP A N 1
ATOM 534 C CA . ASP A 1 72 ? -4.538 -0.653 -10.698 1.00 96.88 72 ASP A CA 1
ATOM 535 C C . ASP A 1 72 ? -3.402 -0.339 -11.680 1.00 96.88 72 ASP A C 1
ATOM 537 O O . ASP A 1 72 ? -2.347 0.161 -11.292 1.00 96.88 72 ASP A O 1
ATOM 541 N N . SER A 1 73 ? -3.590 -0.665 -12.960 1.00 92.69 73 SER A N 1
ATOM 542 C CA . SER A 1 73 ? -2.608 -0.385 -14.012 1.00 92.69 73 SER A CA 1
ATOM 543 C C . SER A 1 73 ? -2.645 1.062 -14.506 1.00 92.69 73 SER A C 1
ATOM 545 O O . SER A 1 73 ? -1.660 1.525 -15.075 1.00 92.69 73 SER A O 1
ATOM 547 N N . ALA A 1 74 ? -3.764 1.767 -14.319 1.00 94.00 74 ALA A N 1
ATOM 548 C CA . ALA A 1 74 ? -3.945 3.149 -14.756 1.00 94.00 74 ALA A CA 1
ATOM 549 C C . ALA A 1 74 ? -3.409 4.170 -13.739 1.00 94.00 74 ALA A C 1
ATOM 551 O O . ALA A 1 74 ? -3.275 5.352 -14.060 1.00 94.00 74 ALA A O 1
ATOM 552 N N . ILE A 1 75 ? -3.081 3.733 -12.519 1.00 94.12 75 ILE A N 1
ATOM 553 C CA . ILE A 1 75 ? -2.597 4.628 -11.474 1.00 94.12 75 ILE A CA 1
ATOM 554 C C . ILE A 1 75 ? -1.168 5.117 -11.729 1.00 94.12 75 ILE A C 1
ATOM 556 O O . ILE A 1 75 ? -0.327 4.434 -12.325 1.00 94.12 75 ILE A O 1
ATOM 560 N N . SER A 1 76 ? -0.877 6.311 -11.206 1.00 90.94 76 SER A N 1
ATOM 561 C CA . SER A 1 76 ? 0.487 6.831 -11.110 1.00 90.94 76 SER A CA 1
ATOM 562 C C . SER A 1 76 ? 1.418 5.802 -10.467 1.00 90.94 76 SER A C 1
ATOM 564 O O . SER A 1 76 ? 1.048 5.131 -9.504 1.00 90.94 76 SER A O 1
ATOM 566 N N . ARG A 1 77 ? 2.665 5.727 -10.950 1.00 88.56 77 ARG A N 1
ATOM 567 C CA . ARG A 1 77 ? 3.684 4.786 -10.453 1.00 88.56 77 ARG A CA 1
ATOM 568 C C . ARG A 1 77 ? 3.853 4.835 -8.930 1.00 88.56 77 ARG A C 1
ATOM 570 O O . ARG A 1 77 ? 4.149 3.817 -8.319 1.00 88.56 77 ARG A O 1
ATOM 577 N N . TYR A 1 78 ? 3.677 6.006 -8.324 1.00 93.00 78 TYR A N 1
ATOM 578 C CA . TYR A 1 78 ? 3.863 6.204 -6.886 1.00 93.00 78 TYR A CA 1
ATOM 579 C C . TYR A 1 78 ? 2.696 5.688 -6.031 1.00 93.00 78 TYR A C 1
ATOM 581 O O . TYR A 1 78 ? 2.827 5.638 -4.811 1.00 93.00 78 TYR A O 1
ATOM 589 N N . GLY A 1 79 ? 1.590 5.273 -6.659 1.00 95.31 79 GLY A N 1
ATOM 590 C CA . GLY A 1 79 ? 0.385 4.820 -5.977 1.00 95.31 79 GLY A CA 1
ATOM 591 C C . GLY A 1 79 ? -0.266 5.910 -5.125 1.00 95.31 79 GLY A C 1
ATOM 592 O O . GLY A 1 79 ? 0.075 7.092 -5.215 1.00 95.31 79 GLY A O 1
ATOM 593 N N . LEU A 1 80 ? -1.225 5.503 -4.299 1.00 97.12 80 LEU A N 1
ATOM 594 C CA . LEU A 1 80 ? -1.838 6.350 -3.279 1.00 97.12 80 LEU A CA 1
ATOM 595 C C . LEU A 1 80 ? -2.403 5.515 -2.133 1.00 97.12 80 LEU A C 1
ATOM 597 O O . LEU A 1 80 ? -2.589 4.302 -2.254 1.00 97.12 80 LEU A O 1
ATOM 601 N N . VAL A 1 81 ? -2.728 6.198 -1.038 1.00 97.81 81 VAL A N 1
ATOM 602 C CA . VAL A 1 81 ? -3.512 5.635 0.060 1.00 97.81 81 VAL A CA 1
ATOM 603 C C . VAL A 1 81 ? -4.806 6.419 0.207 1.00 97.81 81 VAL A C 1
ATOM 605 O O . VAL A 1 81 ? -4.774 7.636 0.384 1.00 97.81 81 VAL A O 1
ATOM 608 N N . HIS A 1 82 ? -5.929 5.712 0.162 1.00 97.06 82 HIS A N 1
ATOM 609 C CA . HIS A 1 82 ? -7.258 6.244 0.437 1.00 97.06 82 HIS A CA 1
ATOM 610 C C . HIS A 1 82 ? -7.746 5.767 1.809 1.00 97.06 82 HIS A C 1
ATOM 612 O O . HIS A 1 82 ? -7.549 4.604 2.160 1.00 97.06 82 HIS A O 1
ATOM 618 N N . VAL A 1 83 ? -8.403 6.642 2.571 1.00 96.69 83 VAL A N 1
ATOM 619 C CA . VAL A 1 83 ? -9.067 6.285 3.833 1.00 96.69 83 VAL A CA 1
ATOM 620 C C . VAL A 1 83 ? -10.565 6.348 3.602 1.00 96.69 83 VAL A C 1
ATOM 622 O O . VAL A 1 83 ? -11.089 7.407 3.263 1.00 96.69 83 VAL A O 1
ATOM 625 N N . SER A 1 84 ? -11.257 5.224 3.772 1.00 91.44 84 SER A N 1
ATOM 626 C CA . SER A 1 84 ? -12.714 5.227 3.662 1.00 91.44 84 SER A CA 1
ATOM 627 C C . SER A 1 84 ? -13.332 5.946 4.868 1.00 91.44 84 SER A C 1
ATOM 629 O O . SER A 1 84 ? -12.878 5.723 5.996 1.00 91.44 84 SER A O 1
ATOM 631 N N . PRO A 1 85 ? -14.348 6.802 4.669 1.00 80.56 85 PRO A N 1
ATOM 632 C CA . PRO A 1 85 ? -15.139 7.310 5.782 1.00 80.56 85 PRO A CA 1
ATOM 633 C C . PRO A 1 85 ? -15.838 6.137 6.485 1.00 80.56 85 PRO A C 1
ATOM 635 O O . PRO A 1 85 ? -16.175 5.140 5.841 1.00 80.56 85 PRO A O 1
ATOM 638 N N . ALA A 1 86 ? -15.960 6.240 7.809 1.00 64.94 86 ALA A N 1
ATOM 639 C CA . ALA A 1 86 ? -16.647 5.254 8.642 1.00 64.94 86 ALA A CA 1
ATOM 640 C C . ALA A 1 86 ? -18.170 5.375 8.510 1.00 64.94 86 ALA A C 1
ATOM 642 O O . ALA A 1 86 ? -18.643 6.516 8.298 1.00 64.94 86 ALA A O 1
#

Secondary structure (DSSP, 8-state):
--HHHHHHS--TTPPPHHHHHHHHHHHHHH--SSS-EEEEE-HHHHHHHHT-HHHHHHHHHHHTS-EEEEE-SSS-TT-EEEE---

pLDDT: mean 92.14, std 9.52, range [64.19, 98.5]

Sequence (86 aa):
PSLPEQLCGITPGRLSDDSIARALLRQAAQSQGIGPRTITAQAPIIDLLRHWPDALAQTRRIVGADVMLVCDSAISRYGLVHVSPA

Radius of gyration: 14.49 Å; chains: 1; bounding box: 39×21×38 Å

Foldseek 3Di:
DDPCCVVPVDDPPDDDLVRLLVVQLVCLLPDDAQEEKEWEAAPVNLVVNVVCVVSLVVSCVSNVYHYHYHHDPPDDHSTHIDGDHD